Protein AF-A0A1W9M480-F1 (afdb_monomer_lite)

Radius of gyration: 13.61 Å; chains: 1; bounding box: 30×38×36 Å

Secondary structure (DSSP, 8-state):
----EEEEEEEE-HHHHHHHHHHTSPPPPTT-TTSPEEEEETTS--GGGSS-GGGS-EEEEEEEETTHHHHHGGGB--TTTSTTEEEE-TTTHHHIIIIIEEEEEEPP-----

Structure (mmCIF, N/CA/C/O backbone):
data_AF-A0A1W9M480-F1
#
_entry.id   AF-A0A1W9M480-F1
#
loop_
_atom_site.group_PDB
_atom_site.id
_atom_site.type_symbol
_atom_site.label_atom_id
_atom_site.label_alt_id
_atom_site.label_comp_id
_atom_site.label_asym_id
_atom_site.label_entity_id
_atom_site.label_seq_id
_atom_site.pdbx_PDB_ins_code
_atom_site.Cartn_x
_atom_site.Cartn_y
_atom_site.Cartn_z
_atom_site.occupancy
_atom_site.B_iso_or_equiv
_atom_site.auth_seq_id
_atom_site.auth_comp_id
_atom_site.auth_asym_id
_atom_site.auth_atom_id
_atom_site.pdbx_PDB_model_num
ATOM 1 N N . MET A 1 1 ? -11.040 -10.595 21.553 1.00 41.75 1 MET A N 1
ATOM 2 C CA . MET A 1 1 ? -11.676 -10.150 20.296 1.00 41.75 1 MET A CA 1
ATOM 3 C C . MET A 1 1 ? -10.602 -10.145 19.227 1.00 41.75 1 MET A C 1
ATOM 5 O O . MET A 1 1 ? -9.625 -9.428 19.394 1.00 41.75 1 MET A O 1
ATOM 9 N N . SER A 1 2 ? -10.707 -10.985 18.200 1.00 48.97 2 SER A N 1
ATOM 10 C CA . SER A 1 2 ? -9.747 -10.964 17.093 1.00 48.97 2 SER A CA 1
ATOM 11 C C . SER A 1 2 ? -9.913 -9.640 16.356 1.00 48.97 2 SER A C 1
ATOM 13 O O . SER A 1 2 ? -10.968 -9.402 15.768 1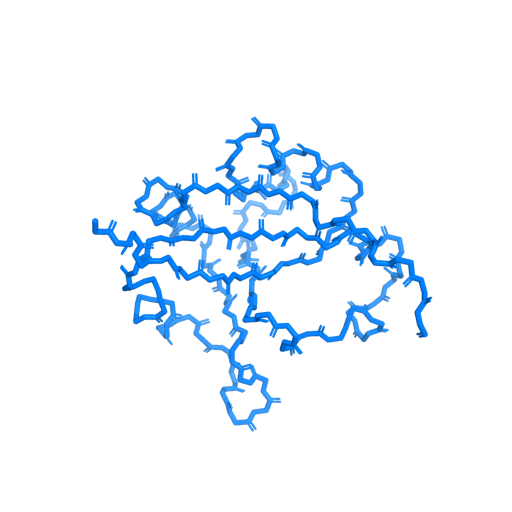.00 48.97 2 SER A O 1
ATOM 15 N N . ALA A 1 3 ? -8.918 -8.754 16.430 1.00 56.94 3 ALA A N 1
ATOM 16 C CA . ALA A 1 3 ? -8.899 -7.559 15.599 1.00 56.94 3 ALA A CA 1
ATOM 17 C C . ALA A 1 3 ? -8.989 -8.016 14.136 1.00 56.94 3 ALA A C 1
ATOM 19 O O . ALA A 1 3 ? -8.096 -8.701 13.642 1.00 56.94 3 ALA A O 1
ATOM 20 N N . SER A 1 4 ? -10.112 -7.728 13.477 1.00 84.50 4 SER A N 1
ATOM 21 C CA . SER A 1 4 ? -10.267 -8.004 12.051 1.00 84.50 4 SER A CA 1
ATOM 22 C C . SER A 1 4 ? -9.446 -6.959 11.305 1.00 84.50 4 SER A C 1
ATOM 24 O O . SER A 1 4 ? -9.731 -5.768 11.412 1.00 84.50 4 SER A O 1
ATOM 26 N N . TYR A 1 5 ? -8.407 -7.403 10.612 1.00 93.81 5 TYR A N 1
ATOM 27 C CA . TYR A 1 5 ? -7.564 -6.570 9.764 1.00 93.81 5 TYR A CA 1
ATOM 28 C C . TYR A 1 5 ? -7.689 -7.028 8.313 1.00 93.81 5 TYR A C 1
ATOM 30 O O . TYR A 1 5 ? -8.052 -8.174 8.036 1.00 93.81 5 TYR A O 1
ATOM 38 N N . GLU A 1 6 ? -7.359 -6.134 7.396 1.00 95.88 6 GLU A N 1
ATOM 39 C CA . GLU A 1 6 ? -7.279 -6.416 5.967 1.00 95.88 6 GLU A CA 1
ATOM 40 C C . GLU A 1 6 ? -5.816 -6.397 5.525 1.00 95.88 6 GLU A C 1
ATOM 42 O O . GLU A 1 6 ? -4.961 -5.786 6.173 1.00 95.88 6 GLU A O 1
ATOM 47 N N . LYS A 1 7 ? -5.511 -7.130 4.451 1.00 95.69 7 LYS A N 1
ATOM 48 C CA . LYS A 1 7 ? -4.148 -7.301 3.950 1.00 95.69 7 LYS A CA 1
ATOM 49 C C . LYS A 1 7 ? -4.057 -6.895 2.494 1.00 95.69 7 LYS A C 1
ATOM 51 O O . LYS A 1 7 ? -4.815 -7.389 1.661 1.00 95.69 7 LYS A O 1
ATOM 56 N N . TYR A 1 8 ? -3.055 -6.082 2.207 1.00 96.44 8 TYR A N 1
ATOM 57 C CA . TYR A 1 8 ? -2.725 -5.622 0.870 1.00 96.44 8 TYR A CA 1
ATOM 58 C C . TYR A 1 8 ? -1.240 -5.817 0.597 1.00 96.44 8 TYR A C 1
ATOM 60 O O . TYR A 1 8 ? -0.423 -5.969 1.508 1.00 96.44 8 TYR A O 1
ATOM 68 N N . GLU A 1 9 ? -0.882 -5.791 -0.675 1.00 94.88 9 GLU A N 1
ATOM 69 C CA . GLU A 1 9 ? 0.489 -5.817 -1.142 1.00 94.88 9 GLU A CA 1
ATOM 70 C C . GLU A 1 9 ? 0.789 -4.672 -2.097 1.00 94.88 9 GLU A C 1
ATOM 72 O O . GLU A 1 9 ? -0.064 -4.159 -2.821 1.00 94.88 9 GLU A O 1
ATOM 77 N N . ARG A 1 10 ? 2.061 -4.302 -2.135 1.00 93.56 10 ARG A N 1
ATOM 78 C CA . ARG A 1 10 ? 2.655 -3.564 -3.245 1.00 93.56 10 ARG A CA 1
ATOM 79 C C . ARG A 1 10 ? 4.050 -4.106 -3.502 1.00 93.56 10 ARG A C 1
ATOM 81 O O . ARG A 1 10 ? 4.673 -4.694 -2.618 1.00 93.56 10 ARG A O 1
ATOM 88 N N . TYR A 1 11 ? 4.560 -3.858 -4.697 1.00 91.31 11 TYR A N 1
ATOM 89 C CA . TYR A 1 11 ? 5.929 -4.204 -5.047 1.00 91.31 11 TYR A CA 1
ATOM 90 C C . TYR A 1 11 ? 6.757 -2.944 -5.246 1.00 91.31 11 TYR A C 1
ATOM 92 O O . TYR A 1 11 ? 6.318 -2.007 -5.914 1.00 91.31 11 TYR A O 1
ATOM 100 N N . GLY A 1 12 ? 7.956 -2.941 -4.670 1.00 90.00 12 GLY A N 1
ATOM 101 C CA . GLY A 1 12 ? 8.890 -1.825 -4.738 1.00 90.00 12 GLY A CA 1
ATOM 102 C C . GLY A 1 12 ? 10.342 -2.278 -4.870 1.00 90.00 12 GLY A C 1
ATOM 103 O O . GLY A 1 12 ? 10.665 -3.474 -4.868 1.00 90.00 12 GLY A O 1
ATOM 104 N N . ASN A 1 13 ? 11.233 -1.297 -4.999 1.00 90.50 13 ASN A N 1
ATOM 105 C CA . ASN A 1 13 ? 12.672 -1.506 -4.870 1.00 90.50 13 ASN A CA 1
ATOM 106 C C . ASN A 1 13 ? 13.076 -1.519 -3.384 1.00 90.50 13 ASN A C 1
ATOM 108 O O . ASN A 1 13 ? 12.259 -1.235 -2.512 1.00 90.50 13 ASN A O 1
ATOM 112 N N . ASP A 1 14 ? 14.338 -1.854 -3.112 1.00 89.75 14 ASP A N 1
ATOM 113 C CA . ASP A 1 14 ? 14.873 -1.966 -1.747 1.00 89.75 14 ASP A CA 1
ATOM 114 C C . ASP A 1 14 ? 14.677 -0.674 -0.934 1.00 89.75 14 ASP A C 1
ATOM 116 O O . ASP A 1 14 ? 14.114 -0.692 0.154 1.00 89.75 14 ASP A O 1
ATOM 120 N N . GLU A 1 15 ? 15.055 0.466 -1.515 1.00 89.94 15 GLU A N 1
ATOM 121 C CA . GLU A 1 15 ? 14.925 1.787 -0.893 1.00 89.94 15 GLU A CA 1
ATOM 122 C C . GLU A 1 15 ? 13.470 2.130 -0.534 1.00 89.94 15 GLU A C 1
ATOM 124 O O . GLU A 1 15 ? 13.185 2.572 0.579 1.00 89.94 15 GLU A O 1
ATOM 129 N N . GLU A 1 16 ? 12.530 1.908 -1.457 1.00 88.94 16 GLU A N 1
ATOM 130 C CA . GLU A 1 16 ? 11.110 2.169 -1.221 1.00 88.94 16 GLU A CA 1
ATOM 131 C C . GLU A 1 16 ? 10.536 1.230 -0.162 1.00 88.94 16 GLU A C 1
ATOM 133 O O . GLU A 1 16 ? 9.780 1.674 0.699 1.00 88.94 16 GLU A O 1
ATOM 138 N N . ALA A 1 17 ? 10.915 -0.045 -0.202 1.00 91.38 17 ALA A N 1
ATOM 139 C CA . ALA A 1 17 ? 10.479 -1.029 0.772 1.00 91.38 17 ALA A CA 1
ATOM 140 C C . ALA A 1 17 ? 10.955 -0.662 2.183 1.00 91.38 17 ALA A C 1
ATOM 142 O O . ALA A 1 17 ? 10.138 -0.577 3.100 1.00 91.38 17 ALA A O 1
ATOM 143 N N . ASN A 1 18 ? 12.241 -0.344 2.338 1.00 91.38 18 ASN A N 1
ATOM 144 C CA . ASN A 1 18 ? 12.807 0.095 3.613 1.00 91.38 18 ASN A CA 1
ATOM 145 C C . ASN A 1 18 ? 12.192 1.416 4.096 1.00 91.38 18 ASN A C 1
ATOM 147 O O . ASN A 1 18 ? 11.878 1.545 5.276 1.00 91.38 18 ASN A O 1
ATOM 151 N N . SER A 1 19 ? 11.944 2.370 3.195 1.00 92.06 19 SER A N 1
ATOM 152 C CA . SER A 1 19 ? 11.279 3.633 3.546 1.00 92.06 19 SER A CA 1
ATOM 153 C C . SER A 1 19 ? 9.862 3.400 4.071 1.00 92.06 19 SER A C 1
ATOM 155 O O . SER A 1 19 ? 9.485 3.980 5.088 1.00 92.06 19 SER A O 1
ATOM 157 N N . CYS A 1 20 ? 9.093 2.515 3.424 1.00 92.62 20 CYS A N 1
ATOM 158 C CA . CYS A 1 20 ? 7.726 2.224 3.852 1.00 92.62 20 CYS A CA 1
ATOM 159 C C . CYS A 1 20 ? 7.686 1.527 5.216 1.00 92.62 20 CYS A C 1
ATOM 161 O O . CYS A 1 20 ? 6.836 1.848 6.044 1.00 92.62 20 CYS A O 1
ATOM 163 N N . VAL A 1 21 ? 8.617 0.602 5.469 1.00 93.44 21 VAL A N 1
ATOM 164 C CA . VAL A 1 21 ? 8.729 -0.078 6.767 1.00 93.44 21 VAL A CA 1
ATOM 165 C C . VAL A 1 21 ? 9.173 0.892 7.856 1.00 93.44 21 VAL A C 1
ATOM 167 O O . VAL A 1 21 ? 8.536 0.956 8.902 1.00 93.44 21 VAL A O 1
ATOM 170 N N . ASN A 1 22 ? 10.212 1.692 7.622 1.00 92.62 22 ASN A N 1
ATOM 171 C CA . ASN A 1 22 ? 10.714 2.626 8.633 1.00 92.62 2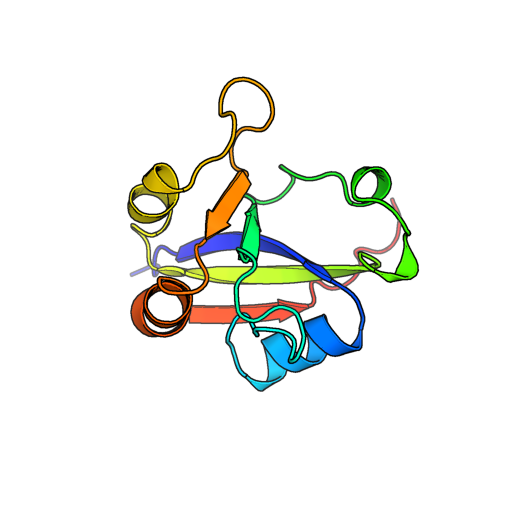2 ASN A CA 1
ATOM 172 C C . ASN A 1 22 ? 9.694 3.722 8.961 1.00 92.62 22 ASN A C 1
ATOM 174 O O . ASN A 1 22 ? 9.560 4.115 10.116 1.00 92.62 22 ASN A O 1
ATOM 178 N N . GLY A 1 23 ? 8.966 4.202 7.952 1.00 92.25 23 GLY A N 1
ATOM 179 C CA . GLY A 1 23 ? 7.932 5.214 8.132 1.00 92.25 23 GLY A CA 1
ATOM 180 C C . GLY A 1 23 ? 6.584 4.666 8.595 1.00 92.25 23 GLY A C 1
ATOM 181 O O . GLY A 1 23 ? 5.740 5.468 8.977 1.00 92.25 23 GLY A O 1
ATOM 182 N N . GLN A 1 24 ? 6.357 3.346 8.520 1.00 95.69 24 GLN A N 1
ATOM 183 C CA . GLN A 1 24 ? 5.032 2.711 8.639 1.00 95.69 24 GLN A CA 1
ATOM 184 C C . GLN A 1 24 ? 3.966 3.391 7.758 1.00 95.69 24 GLN A C 1
ATOM 186 O O . GLN A 1 24 ? 2.793 3.473 8.110 1.00 95.69 24 GLN A O 1
ATOM 191 N N . LYS A 1 25 ? 4.388 3.904 6.599 1.00 94.38 25 LYS A N 1
ATOM 192 C CA . LYS A 1 25 ? 3.564 4.678 5.666 1.00 94.38 25 LYS A CA 1
ATOM 193 C C . LYS A 1 25 ? 3.979 4.380 4.238 1.00 94.38 25 LYS A C 1
ATOM 195 O O . LYS A 1 25 ? 5.157 4.180 3.956 1.00 94.38 25 LYS A O 1
ATOM 200 N N . ILE A 1 26 ? 3.040 4.417 3.306 1.00 91.50 26 ILE A N 1
ATOM 201 C CA . ILE A 1 26 ? 3.373 4.416 1.886 1.00 91.50 26 ILE A CA 1
ATOM 202 C C . ILE A 1 26 ? 3.983 5.772 1.525 1.00 91.50 26 ILE A C 1
ATOM 204 O O . ILE A 1 26 ? 3.330 6.809 1.636 1.00 91.50 26 ILE A O 1
ATOM 208 N N . CYS A 1 27 ? 5.232 5.764 1.057 1.00 81.38 27 CYS A N 1
ATOM 209 C CA . CYS A 1 27 ? 5.969 6.990 0.764 1.00 81.38 27 CYS A CA 1
ATOM 210 C C . CYS A 1 27 ? 5.735 7.516 -0.666 1.00 81.38 27 CYS A C 1
ATOM 212 O O . CYS A 1 27 ? 5.773 6.779 -1.665 1.00 81.38 27 CYS A O 1
ATOM 214 N N . LEU A 1 28 ? 5.599 8.839 -0.787 1.00 73.19 28 LEU A N 1
ATOM 215 C CA . LEU A 1 28 ? 5.830 9.548 -2.046 1.00 73.19 28 LEU A CA 1
ATOM 216 C C . LEU A 1 28 ? 7.336 9.561 -2.331 1.00 73.19 28 LEU A C 1
ATOM 218 O O . LEU A 1 28 ? 8.137 9.866 -1.453 1.00 73.19 28 LEU A O 1
ATOM 222 N N . LYS A 1 29 ? 7.732 9.245 -3.569 1.00 67.69 29 LYS A N 1
ATOM 223 C CA . LYS A 1 29 ? 9.123 9.466 -3.986 1.00 67.69 29 LYS A CA 1
ATOM 224 C C . LYS A 1 29 ? 9.283 10.960 -4.290 1.00 67.69 29 LYS A C 1
ATOM 226 O O . LYS A 1 29 ? 8.331 11.534 -4.824 1.00 67.69 29 LYS A O 1
ATOM 231 N N . PRO A 1 30 ? 10.447 11.582 -4.025 1.00 62.16 30 PRO A N 1
ATOM 232 C CA . PRO A 1 30 ? 10.650 13.023 -4.215 1.00 62.16 30 PRO A CA 1
ATOM 233 C C . PRO A 1 30 ? 10.224 13.542 -5.597 1.00 62.16 30 PRO A C 1
ATOM 235 O O . PRO A 1 30 ? 9.648 14.622 -5.687 1.00 62.16 30 PRO A O 1
ATOM 238 N N . ASN A 1 31 ? 10.411 12.731 -6.645 1.00 67.19 31 ASN A N 1
ATOM 239 C CA . ASN A 1 31 ? 10.082 13.073 -8.034 1.00 67.19 31 ASN A CA 1
ATOM 240 C C . ASN A 1 31 ? 8.709 12.547 -8.509 1.00 67.19 31 ASN A C 1
ATOM 242 O O . ASN A 1 31 ? 8.389 12.641 -9.687 1.00 67.19 31 ASN A O 1
ATOM 246 N N . HIS A 1 32 ? 7.913 11.934 -7.627 1.00 69.88 32 HIS A N 1
ATOM 247 C CA . HIS A 1 32 ? 6.636 11.282 -7.957 1.00 69.88 32 HIS A CA 1
ATOM 248 C C . HIS A 1 32 ? 5.526 11.745 -7.000 1.00 69.88 32 HIS A C 1
ATOM 250 O O . HIS A 1 32 ? 4.709 10.940 -6.552 1.00 69.88 32 HIS A O 1
ATOM 256 N N . LYS A 1 33 ? 5.532 13.031 -6.629 1.00 70.88 33 LYS A N 1
ATOM 257 C CA . LYS A 1 33 ? 4.598 13.583 -5.635 1.00 70.88 33 LYS A CA 1
ATOM 258 C C . LYS A 1 33 ? 3.144 13.596 -6.104 1.00 70.88 33 LYS A C 1
ATOM 260 O O . LYS A 1 33 ? 2.265 13.544 -5.264 1.00 70.88 33 LYS A O 1
ATOM 265 N N . THR A 1 34 ? 2.911 13.638 -7.413 1.00 78.88 34 THR A N 1
ATOM 266 C CA . THR A 1 34 ? 1.573 13.703 -8.025 1.00 78.88 34 THR A CA 1
ATOM 267 C C . THR A 1 34 ? 1.088 12.359 -8.564 1.00 78.88 34 THR A C 1
ATOM 269 O O . THR A 1 34 ? -0.019 12.265 -9.084 1.00 78.88 34 THR A O 1
ATOM 272 N N . GLN A 1 35 ? 1.921 11.314 -8.503 1.00 84.94 35 GLN A N 1
ATOM 273 C CA . GLN A 1 35 ? 1.541 10.009 -9.034 1.00 84.94 35 GLN A CA 1
ATOM 274 C C . GLN A 1 35 ? 0.770 9.209 -7.985 1.00 84.94 35 GLN A C 1
ATOM 276 O O . GLN A 1 35 ? 1.220 9.146 -6.833 1.00 84.94 35 GLN A O 1
ATOM 281 N N . PRO A 1 36 ? -0.324 8.534 -8.384 1.00 88.75 36 PRO A N 1
ATOM 282 C CA . PRO A 1 36 ? -1.054 7.673 -7.476 1.00 88.75 36 PRO A CA 1
ATOM 283 C C . PRO A 1 36 ? -0.165 6.534 -6.980 1.00 88.75 36 PRO A C 1
ATOM 285 O O . PRO A 1 36 ? 0.753 6.057 -7.665 1.00 88.75 36 PRO A O 1
ATOM 288 N N . LYS A 1 37 ? -0.446 6.083 -5.762 1.00 90.81 37 LYS A N 1
ATOM 289 C CA . LYS A 1 37 ? 0.230 4.953 -5.145 1.00 90.81 37 LYS A CA 1
ATOM 290 C C . LYS A 1 37 ? -0.619 3.709 -5.279 1.00 90.81 37 LYS A C 1
ATOM 292 O O . LYS A 1 37 ? -1.716 3.606 -4.751 1.00 90.81 37 LYS A O 1
ATOM 297 N N . TRP A 1 38 ? -0.036 2.750 -5.981 1.00 92.12 38 TRP A N 1
ATOM 298 C CA . TRP A 1 38 ? -0.660 1.476 -6.263 1.00 92.12 38 TRP A CA 1
ATOM 299 C C . TRP A 1 38 ? -0.477 0.512 -5.098 1.00 92.12 38 TRP A C 1
ATOM 301 O O . TRP A 1 38 ? 0.649 0.311 -4.627 1.00 92.12 38 TRP A O 1
ATOM 311 N N . ILE A 1 39 ? -1.583 -0.094 -4.684 1.00 94.62 39 ILE A N 1
ATOM 312 C CA . ILE A 1 39 ? -1.635 -1.273 -3.820 1.00 94.62 39 ILE A CA 1
ATOM 313 C C . ILE A 1 39 ? -2.602 -2.283 -4.433 1.00 94.62 39 ILE A C 1
ATOM 315 O O . ILE A 1 39 ? -3.406 -1.938 -5.302 1.00 94.62 39 ILE A O 1
ATOM 319 N N . ALA A 1 40 ? -2.519 -3.530 -4.003 1.00 94.69 40 ALA A N 1
ATOM 320 C CA . ALA A 1 40 ? -3.394 -4.584 -4.473 1.00 94.69 40 ALA A CA 1
ATOM 321 C C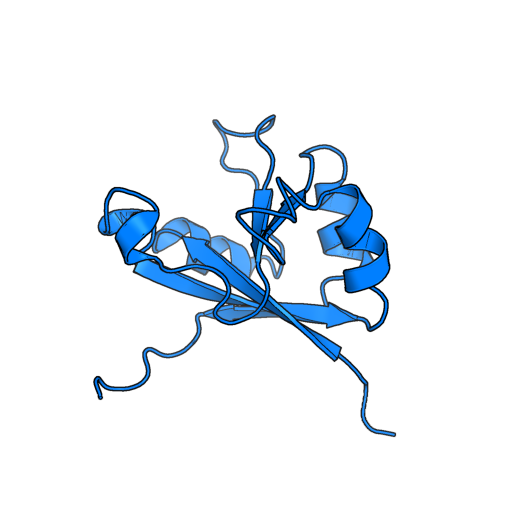 . ALA A 1 40 ? -3.768 -5.546 -3.351 1.00 94.69 40 ALA A C 1
ATOM 323 O O . ALA A 1 40 ? -3.091 -5.612 -2.326 1.00 94.69 40 ALA A O 1
ATOM 324 N N . GLU A 1 41 ? -4.837 -6.305 -3.540 1.00 94.75 41 GLU A N 1
ATOM 325 C CA . GLU A 1 41 ? -5.114 -7.468 -2.703 1.00 94.75 41 GLU A CA 1
ATOM 326 C C . GLU A 1 41 ? -3.996 -8.505 -2.848 1.00 94.75 41 GLU A C 1
ATOM 328 O O . GLU A 1 41 ? -3.313 -8.588 -3.871 1.00 94.75 41 GLU A O 1
ATOM 333 N N . ILE A 1 42 ? -3.797 -9.303 -1.802 1.00 92.62 42 ILE A N 1
ATOM 334 C CA . ILE A 1 42 ? -2.762 -10.336 -1.773 1.00 92.62 42 ILE A CA 1
ATOM 335 C C . ILE A 1 42 ? -2.915 -11.291 -2.968 1.00 92.62 42 ILE A C 1
ATOM 337 O O . ILE A 1 42 ? -3.921 -11.986 -3.083 1.00 92.62 42 ILE A O 1
ATOM 341 N N . GLY A 1 43 ? -1.890 -11.362 -3.823 1.00 89.31 43 GLY A N 1
ATOM 342 C CA . GLY A 1 43 ? -1.856 -12.244 -4.991 1.00 89.31 43 GLY A CA 1
ATOM 343 C C . GLY A 1 43 ? -2.572 -11.704 -6.232 1.00 89.31 43 GLY A C 1
ATOM 344 O O . GLY A 1 43 ? -2.543 -12.369 -7.266 1.00 89.31 43 GLY A O 1
ATOM 345 N N . ALA A 1 44 ? -3.174 -10.512 -6.174 1.00 89.19 44 ALA A N 1
ATOM 346 C CA . ALA A 1 44 ? -3.827 -9.897 -7.333 1.00 89.19 44 ALA A CA 1
ATOM 347 C C . ALA A 1 44 ? -2.820 -9.377 -8.376 1.00 89.19 44 ALA A C 1
ATOM 349 O O . ALA A 1 44 ? -3.187 -9.098 -9.518 1.00 89.19 44 ALA A O 1
ATOM 350 N N . VAL A 1 45 ? -1.541 -9.244 -8.009 1.00 87.06 45 VAL A N 1
ATOM 351 C CA . VAL A 1 45 ? -0.495 -8.718 -8.888 1.00 87.06 45 VAL A CA 1
ATOM 352 C C . VAL A 1 45 ? 0.627 -9.731 -9.075 1.00 87.06 45 VAL A C 1
ATOM 354 O O . VAL A 1 45 ? 1.274 -10.152 -8.121 1.00 87.06 45 VAL A O 1
ATOM 357 N N . ASP A 1 46 ? 0.936 -10.047 -10.335 1.00 86.25 46 ASP A N 1
ATOM 358 C CA . ASP A 1 46 ? 2.172 -10.748 -10.684 1.00 86.25 46 ASP A CA 1
ATOM 359 C C . ASP A 1 46 ? 3.321 -9.732 -10.860 1.00 86.25 46 ASP A C 1
ATOM 361 O O . ASP A 1 46 ? 3.337 -8.983 -11.848 1.00 86.25 46 ASP A O 1
ATOM 365 N N . PRO A 1 47 ? 4.326 -9.701 -9.961 1.00 83.50 47 PRO A N 1
ATOM 366 C CA . PRO A 1 47 ? 5.435 -8.755 -10.053 1.00 83.50 47 PRO A CA 1
ATOM 367 C C . PRO A 1 47 ? 6.285 -8.929 -11.314 1.00 83.50 47 PRO A C 1
ATOM 369 O O . PRO A 1 47 ? 6.943 -7.977 -11.742 1.00 83.50 47 PRO A O 1
ATOM 372 N N . ARG A 1 48 ? 6.258 -10.107 -11.953 1.00 84.25 48 ARG A N 1
ATOM 373 C CA . ARG A 1 48 ? 6.985 -10.376 -13.207 1.00 84.25 48 ARG A CA 1
ATOM 374 C C . ARG A 1 48 ? 6.409 -9.586 -14.384 1.00 84.25 48 ARG A C 1
ATOM 376 O O . ARG A 1 48 ? 7.095 -9.408 -15.387 1.00 84.25 48 ARG A O 1
ATOM 383 N N . ARG A 1 49 ? 5.176 -9.084 -14.252 1.00 85.62 49 ARG A N 1
ATOM 384 C CA . ARG A 1 49 ? 4.454 -8.314 -15.277 1.00 85.62 49 ARG A CA 1
ATOM 385 C C . ARG A 1 49 ? 4.477 -6.800 -15.041 1.00 85.62 49 ARG A C 1
ATOM 387 O O . ARG A 1 49 ? 4.039 -6.054 -15.909 1.00 85.62 49 ARG A O 1
ATOM 394 N N . LEU A 1 50 ? 5.010 -6.331 -13.908 1.00 80.75 50 LEU A N 1
ATOM 395 C CA . LEU A 1 50 ? 5.036 -4.905 -13.541 1.00 80.75 50 LEU A CA 1
ATOM 396 C C . LEU A 1 50 ? 6.127 -4.089 -14.258 1.00 80.75 50 LEU A C 1
ATOM 398 O O . LEU A 1 50 ? 6.120 -2.861 -14.200 1.00 80.75 50 LEU A O 1
ATOM 402 N N . GLY A 1 51 ? 7.073 -4.752 -14.930 1.00 85.00 51 GLY A N 1
ATOM 403 C CA . GLY A 1 51 ? 8.164 -4.115 -15.666 1.00 85.00 51 GLY A CA 1
ATOM 404 C C . GLY A 1 51 ? 9.535 -4.604 -15.205 1.00 85.00 51 GLY A C 1
ATOM 405 O O . GLY A 1 51 ? 9.754 -5.797 -15.017 1.00 85.00 51 GLY A O 1
ATOM 406 N N . LYS A 1 52 ? 10.500 -3.686 -15.049 1.00 86.00 52 LYS A N 1
ATOM 407 C CA . LYS A 1 52 ? 11.891 -4.050 -14.722 1.00 86.00 52 LYS A CA 1
ATOM 408 C C . LYS A 1 52 ? 11.970 -4.715 -13.335 1.00 86.00 52 LYS A C 1
ATOM 410 O O . LYS A 1 52 ? 11.678 -4.032 -12.352 1.00 86.00 52 LYS A O 1
ATOM 415 N N . PRO A 1 53 ? 12.478 -5.959 -13.209 1.00 83.75 53 PRO A N 1
ATOM 416 C CA . PRO A 1 53 ? 12.489 -6.694 -11.938 1.00 83.75 53 PRO A CA 1
ATOM 417 C C . PRO A 1 53 ? 13.145 -5.947 -10.770 1.00 83.75 53 PRO A C 1
ATOM 419 O O . PRO A 1 53 ? 12.676 -6.025 -9.640 1.00 83.75 53 PRO A O 1
ATOM 422 N N . LYS A 1 54 ? 14.194 -5.153 -11.036 1.00 84.44 54 LYS A N 1
ATOM 423 C CA . LYS A 1 54 ? 14.881 -4.349 -10.008 1.00 84.44 54 LYS A CA 1
ATOM 424 C C . LYS A 1 54 ? 13.973 -3.338 -9.289 1.00 84.44 54 LYS A C 1
ATOM 426 O O . LYS A 1 54 ? 14.271 -2.961 -8.161 1.00 84.44 54 LYS A O 1
ATOM 431 N N . ASN A 1 55 ? 12.885 -2.906 -9.931 1.00 85.88 55 ASN A N 1
ATOM 432 C CA . ASN A 1 55 ? 11.947 -1.926 -9.382 1.00 85.88 55 ASN A CA 1
ATOM 433 C C . ASN A 1 55 ? 10.823 -2.567 -8.553 1.00 85.88 55 ASN A C 1
ATOM 435 O O . ASN A 1 55 ? 10.143 -1.850 -7.832 1.00 85.88 55 ASN A O 1
ATOM 439 N N . TYR A 1 56 ? 10.636 -3.886 -8.659 1.00 86.88 56 TYR A N 1
ATOM 440 C CA . TYR A 1 56 ? 9.500 -4.623 -8.088 1.00 86.88 56 TYR A CA 1
ATOM 441 C C . TYR A 1 56 ? 9.957 -5.892 -7.352 1.00 86.88 56 TYR A C 1
ATOM 443 O O . TYR A 1 56 ? 9.229 -6.876 -7.252 1.00 86.88 56 TYR A O 1
ATOM 451 N N . ARG A 1 57 ? 11.204 -5.893 -6.867 1.00 87.56 57 ARG A N 1
ATOM 452 C CA . ARG A 1 57 ? 11.849 -7.059 -6.250 1.00 87.56 57 ARG A CA 1
ATOM 453 C C . ARG A 1 57 ? 11.285 -7.385 -4.866 1.00 87.56 57 ARG A C 1
ATOM 455 O O . ARG A 1 57 ? 11.312 -8.551 -4.472 1.00 87.56 57 ARG A O 1
ATOM 462 N N . TYR A 1 58 ? 10.829 -6.376 -4.131 1.00 90.19 58 TYR A N 1
ATOM 463 C CA . TYR A 1 58 ? 10.414 -6.509 -2.739 1.00 90.19 58 TYR A CA 1
ATOM 464 C C . TYR A 1 58 ? 8.903 -6.416 -2.642 1.00 90.19 58 TYR A C 1
ATOM 466 O O . TYR A 1 58 ? 8.310 -5.428 -3.072 1.00 90.19 58 TYR A O 1
ATOM 474 N N . ARG A 1 59 ? 8.298 -7.451 -2.059 1.00 93.31 59 ARG A N 1
ATOM 475 C CA . ARG A 1 59 ? 6.882 -7.466 -1.713 1.00 93.31 59 ARG A CA 1
ATOM 476 C C . ARG A 1 59 ? 6.709 -6.801 -0.354 1.00 93.31 59 ARG A C 1
ATOM 478 O O . ARG A 1 59 ? 7.270 -7.259 0.639 1.00 93.31 59 ARG A O 1
ATOM 485 N N . ILE A 1 60 ? 5.942 -5.729 -0.334 1.00 94.75 60 ILE A N 1
ATOM 486 C CA . ILE A 1 60 ? 5.611 -4.953 0.854 1.00 94.75 60 ILE A CA 1
ATOM 487 C C . ILE A 1 60 ? 4.188 -5.355 1.238 1.00 94.75 60 ILE A C 1
ATOM 489 O O . ILE A 1 60 ? 3.268 -5.149 0.450 1.00 94.75 60 ILE A O 1
ATOM 493 N N . GLU A 1 61 ? 4.024 -5.960 2.410 1.00 96.00 61 GLU A N 1
ATOM 494 C CA . GLU A 1 61 ? 2.727 -6.307 2.991 1.00 96.00 61 GLU A CA 1
ATOM 495 C C . GLU A 1 61 ? 2.241 -5.144 3.858 1.00 96.00 61 GLU A C 1
ATOM 497 O O . GLU A 1 61 ? 2.982 -4.621 4.696 1.00 96.00 61 GLU A O 1
ATOM 502 N N . ILE A 1 62 ? 0.996 -4.738 3.634 1.00 96.69 62 ILE A N 1
ATOM 503 C CA . ILE A 1 62 ? 0.340 -3.620 4.302 1.00 96.69 62 ILE A CA 1
ATOM 504 C C . ILE A 1 62 ? -0.862 -4.191 5.046 1.00 96.69 62 ILE A C 1
ATOM 506 O O . ILE A 1 62 ? -1.770 -4.760 4.436 1.00 96.69 62 ILE A O 1
ATOM 510 N N . ILE A 1 63 ? -0.855 -4.046 6.365 1.00 96.81 63 ILE A N 1
ATOM 511 C CA . ILE A 1 63 ? -1.968 -4.402 7.236 1.00 96.81 63 ILE A CA 1
ATOM 512 C C . ILE A 1 63 ? -2.779 -3.141 7.489 1.00 96.81 63 ILE A C 1
ATOM 514 O O . ILE A 1 63 ? -2.223 -2.124 7.909 1.00 96.81 63 ILE A O 1
ATOM 518 N N . THR A 1 64 ? -4.087 -3.208 7.272 1.00 97.19 64 THR A N 1
ATOM 519 C CA . THR A 1 64 ? -4.990 -2.074 7.485 1.00 97.19 64 THR A CA 1
ATOM 520 C C . THR A 1 64 ? -6.180 -2.450 8.362 1.00 97.19 64 THR A C 1
ATOM 522 O O . THR A 1 64 ? -6.441 -3.625 8.645 1.00 97.19 64 THR A O 1
ATOM 525 N N . LYS A 1 65 ? -6.910 -1.434 8.826 1.00 95.81 65 LYS A N 1
ATOM 526 C CA . LYS A 1 65 ? -8.160 -1.605 9.573 1.00 95.81 65 LYS A CA 1
ATOM 527 C C . LYS A 1 65 ? -9.233 -2.267 8.702 1.00 95.81 65 LYS A C 1
ATOM 529 O O . LYS A 1 65 ? -9.247 -2.119 7.483 1.00 95.81 65 LYS A O 1
ATOM 534 N N . LYS A 1 66 ? -10.178 -2.965 9.330 1.00 94.44 66 LYS A N 1
ATOM 535 C CA . LYS A 1 66 ? -11.406 -3.398 8.650 1.00 94.44 66 LYS A CA 1
ATOM 536 C C . LYS A 1 66 ? -12.167 -2.183 8.104 1.00 94.44 66 LYS A C 1
ATOM 538 O O . LYS A 1 66 ? -12.236 -1.167 8.793 1.00 94.44 66 LYS A O 1
ATOM 543 N N . GLY A 1 67 ? -12.757 -2.303 6.918 1.00 94.06 67 GLY A N 1
ATOM 544 C CA . GLY A 1 67 ? -13.443 -1.197 6.242 1.00 94.06 67 GLY A CA 1
ATOM 545 C C . GLY A 1 67 ? -12.568 -0.483 5.208 1.00 94.06 67 GLY A C 1
ATOM 546 O O . GLY A 1 67 ? -13.046 0.400 4.496 1.00 94.06 67 GLY A O 1
ATOM 547 N N . THR A 1 68 ? -11.278 -0.838 5.124 1.00 95.88 68 THR A N 1
ATOM 548 C CA . THR A 1 68 ? -10.359 -0.203 4.171 1.00 95.88 68 THR A CA 1
ATOM 549 C C . THR A 1 68 ? -10.734 -0.580 2.744 1.00 95.88 68 THR A C 1
ATOM 551 O O . THR A 1 68 ? -10.668 0.268 1.862 1.00 95.88 68 THR A O 1
ATOM 554 N N . LYS A 1 69 ? -11.175 -1.819 2.503 1.00 94.75 69 LYS A N 1
ATOM 555 C CA . LYS A 1 69 ? -11.598 -2.288 1.180 1.00 94.75 69 LYS A CA 1
ATOM 556 C C . LYS A 1 69 ? -12.746 -1.451 0.638 1.00 94.75 69 LYS A C 1
ATOM 558 O O . LYS A 1 69 ? -12.717 -1.046 -0.520 1.00 94.75 69 LYS A O 1
ATOM 563 N N . GLU A 1 70 ? -13.750 -1.177 1.463 1.00 95.12 70 GLU A N 1
ATOM 564 C CA . GLU A 1 70 ? -14.890 -0.340 1.100 1.00 95.12 70 GLU A CA 1
ATOM 565 C C . GLU A 1 70 ? -14.447 1.073 0.721 1.00 95.12 70 GLU A C 1
ATOM 567 O O . GLU A 1 70 ? -14.905 1.590 -0.297 1.00 95.12 70 GLU A O 1
ATOM 572 N N . TRP A 1 71 ? -13.519 1.662 1.481 1.00 95.44 71 TRP A N 1
ATOM 573 C CA . TRP A 1 71 ? -12.931 2.957 1.138 1.00 95.44 71 TRP A CA 1
ATOM 574 C C . TRP A 1 71 ? -12.099 2.893 -0.151 1.00 95.44 71 TRP A C 1
ATOM 576 O O . TRP A 1 71 ? -12.201 3.785 -0.986 1.00 95.44 71 TRP A O 1
ATOM 586 N N . LEU A 1 72 ? -11.320 1.830 -0.365 1.00 95.62 72 LEU A N 1
ATOM 587 C CA . LEU A 1 72 ? -10.453 1.668 -1.537 1.00 95.62 72 LEU A CA 1
ATOM 588 C C . LEU A 1 72 ? -11.213 1.427 -2.843 1.00 95.62 7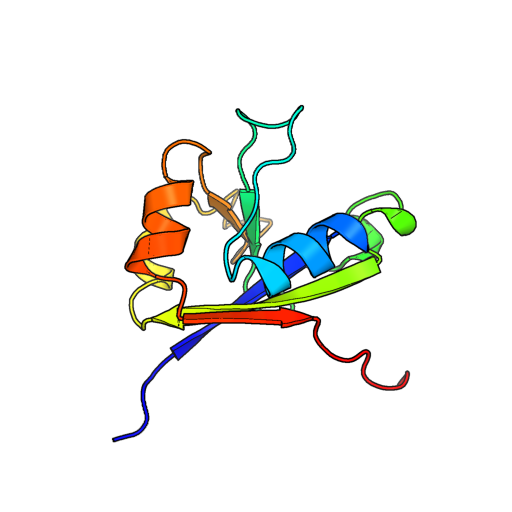2 LEU A C 1
ATOM 590 O O . LEU A 1 72 ? -10.686 1.767 -3.901 1.00 95.62 72 LEU A O 1
ATOM 594 N N . LYS A 1 73 ? -12.436 0.882 -2.801 1.00 93.62 73 LYS A N 1
ATOM 595 C CA . LYS A 1 73 ? -13.250 0.610 -4.003 1.00 93.62 73 LYS A CA 1
ATOM 596 C C . LYS A 1 73 ? -13.436 1.829 -4.903 1.00 93.62 73 LYS A C 1
ATOM 598 O O . LYS A 1 73 ? -13.497 1.677 -6.117 1.00 93.62 73 LYS A O 1
ATOM 603 N N . GLN A 1 74 ? -13.482 3.033 -4.334 1.00 94.25 74 GLN A N 1
ATOM 604 C CA . GLN A 1 74 ? -13.592 4.269 -5.118 1.00 94.25 74 GLN A CA 1
ATOM 605 C C . GLN A 1 74 ? -12.341 4.557 -5.977 1.00 94.25 74 GLN A C 1
ATOM 607 O O . GLN A 1 74 ? -12.398 5.352 -6.910 1.00 94.25 74 GLN A O 1
ATOM 612 N N . PHE A 1 75 ? -11.222 3.894 -5.675 1.00 94.25 75 PHE A N 1
ATOM 613 C CA . PHE A 1 75 ? -9.941 4.003 -6.372 1.00 94.25 75 PHE A CA 1
ATOM 614 C C . PHE A 1 75 ? -9.573 2.721 -7.137 1.00 94.25 75 PHE A C 1
ATOM 616 O O . PHE A 1 75 ? -8.427 2.571 -7.573 1.00 94.25 75 PHE A O 1
ATOM 623 N N . GLU A 1 76 ? -10.502 1.769 -7.271 1.00 91.75 76 GLU A N 1
ATOM 624 C CA . GLU A 1 76 ? -10.268 0.520 -7.994 1.00 91.75 76 GLU A CA 1
ATOM 625 C C . GLU A 1 76 ? -10.133 0.775 -9.498 1.00 91.75 76 GLU A C 1
ATOM 627 O O . GLU A 1 76 ? -10.924 1.492 -10.116 1.00 91.75 76 GLU A O 1
ATOM 632 N N . THR A 1 77 ? -9.115 0.183 -10.116 1.00 83.44 77 THR A N 1
ATOM 633 C CA . THR A 1 77 ? -8.809 0.432 -11.526 1.00 83.44 77 THR A CA 1
ATOM 634 C C . THR A 1 77 ? -9.228 -0.729 -12.400 1.00 83.44 77 THR A C 1
ATOM 636 O O . THR A 1 77 ? -8.743 -1.838 -12.207 1.00 83.44 77 THR A O 1
ATOM 639 N N . LYS A 1 78 ? -10.050 -0.451 -13.422 1.00 76.56 78 LYS A N 1
ATOM 640 C CA . LYS A 1 78 ? -10.497 -1.441 -14.418 1.00 76.56 78 LYS A CA 1
ATOM 641 C C . LYS A 1 78 ? -10.902 -2.767 -13.749 1.00 76.56 78 LYS A C 1
ATOM 643 O O . LYS A 1 78 ? -10.291 -3.790 -14.056 1.00 76.56 78 LYS A O 1
ATOM 648 N N . PRO A 1 79 ? -11.910 -2.768 -12.861 1.00 76.62 79 PRO A N 1
ATOM 649 C CA . PRO A 1 79 ? -12.288 -3.951 -12.080 1.00 76.62 79 PRO A CA 1
ATOM 650 C C . PRO A 1 79 ? -12.592 -5.185 -12.945 1.00 76.62 79 PRO A C 1
ATOM 652 O O . PRO A 1 79 ? -12.403 -6.312 -12.507 1.00 76.62 79 PRO A O 1
ATOM 655 N N . GLU A 1 80 ? -12.992 -4.989 -14.203 1.00 77.19 80 GLU A N 1
ATOM 656 C CA . GLU A 1 80 ? -13.228 -6.073 -15.166 1.00 77.19 80 GLU A CA 1
ATOM 657 C C . GLU A 1 80 ? -11.946 -6.761 -15.672 1.00 77.19 80 GLU A C 1
ATOM 659 O O . GLU A 1 80 ? -12.002 -7.893 -16.140 1.00 77.19 80 GLU A O 1
ATOM 664 N N . ASN A 1 81 ? -10.789 -6.095 -15.592 1.00 73.25 81 ASN A N 1
ATOM 665 C CA . ASN A 1 81 ? -9.517 -6.574 -16.148 1.00 73.25 81 ASN A CA 1
ATOM 666 C C . ASN A 1 81 ? -8.428 -6.769 -15.087 1.00 73.25 81 ASN A C 1
ATOM 668 O O . ASN A 1 81 ? -7.570 -7.637 -15.237 1.00 73.25 81 ASN A O 1
ATOM 672 N N . GLU A 1 82 ? -8.427 -5.944 -14.040 1.00 74.75 82 GLU A N 1
ATOM 673 C CA . GLU A 1 82 ? -7.409 -5.935 -12.989 1.00 74.75 82 GLU A CA 1
ATOM 674 C C . GLU A 1 82 ? -8.048 -5.767 -11.592 1.00 74.75 82 GLU A C 1
ATOM 676 O O . GLU A 1 82 ? -7.722 -4.815 -10.876 1.00 74.75 82 GLU A O 1
ATOM 681 N N . PRO A 1 83 ? -8.979 -6.665 -11.202 1.00 85.44 83 PRO A N 1
ATOM 682 C CA . PRO A 1 83 ? -9.708 -6.565 -9.940 1.00 85.44 83 PRO A CA 1
ATOM 683 C C . PRO A 1 83 ? -8.771 -6.580 -8.733 1.00 85.44 83 PRO A C 1
ATOM 685 O O . PRO A 1 83 ? -7.735 -7.253 -8.728 1.00 85.44 83 PRO A O 1
ATOM 688 N N . GLY A 1 84 ? -9.149 -5.847 -7.687 1.00 89.06 84 GLY A N 1
ATOM 689 C CA . GLY A 1 84 ? -8.377 -5.774 -6.451 1.00 89.06 84 GLY A CA 1
ATOM 690 C C . GLY A 1 84 ? -7.077 -4.980 -6.582 1.00 89.06 84 GLY A C 1
ATOM 691 O O . GLY A 1 84 ? -6.189 -5.151 -5.748 1.00 89.06 84 GLY A O 1
ATOM 692 N N . ARG A 1 85 ? -6.937 -4.125 -7.606 1.00 93.06 85 ARG A N 1
ATOM 693 C CA . ARG A 1 85 ? -5.863 -3.126 -7.718 1.00 93.06 85 ARG A CA 1
ATOM 694 C C . ARG A 1 85 ? -6.423 -1.727 -7.504 1.00 93.06 85 ARG A C 1
ATOM 696 O O . ARG A 1 85 ? -7.355 -1.309 -8.187 1.00 93.06 85 ARG A O 1
ATOM 703 N N . TYR A 1 86 ? -5.796 -0.987 -6.598 1.00 94.56 86 TYR A N 1
ATOM 704 C CA . TYR A 1 86 ? -6.257 0.326 -6.165 1.00 94.56 86 TYR A CA 1
ATOM 705 C C . TYR A 1 86 ? -5.175 1.377 -6.415 1.00 94.56 86 TYR A C 1
ATOM 707 O O . TYR A 1 86 ? -4.014 1.195 -6.029 1.00 94.56 86 TYR A O 1
ATOM 715 N N . ALA A 1 87 ? -5.551 2.477 -7.065 1.00 94.00 87 ALA A N 1
ATOM 716 C CA . ALA A 1 87 ? -4.672 3.599 -7.378 1.00 94.00 87 ALA A CA 1
ATOM 717 C C . ALA A 1 87 ? -4.970 4.773 -6.445 1.00 94.00 87 ALA A C 1
ATOM 719 O O . ALA A 1 87 ? -5.699 5.687 -6.816 1.00 94.00 87 ALA A O 1
ATOM 720 N N . ILE A 1 88 ? -4.402 4.753 -5.238 1.00 94.06 88 ILE A N 1
ATOM 721 C CA . ILE A 1 88 ? -4.658 5.783 -4.224 1.00 94.06 88 ILE A CA 1
ATOM 722 C C . ILE A 1 88 ? -4.087 7.121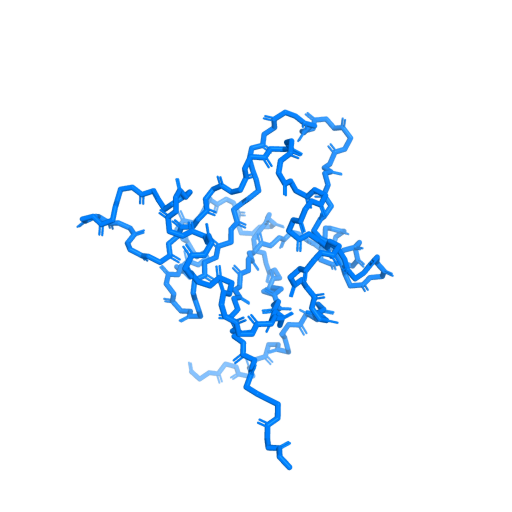 -4.718 1.00 94.06 88 ILE A C 1
ATOM 724 O O . ILE A 1 88 ? -2.871 7.201 -4.938 1.00 94.06 88 ILE A O 1
ATOM 728 N N . PRO A 1 89 ? -4.916 8.161 -4.902 1.00 93.19 89 PRO A N 1
ATOM 729 C CA . PRO A 1 89 ? -4.455 9.488 -5.293 1.00 93.19 89 PRO A CA 1
ATOM 730 C C . PRO A 1 89 ? -3.438 10.069 -4.298 1.00 93.19 89 PRO A C 1
ATOM 732 O O . PRO A 1 89 ? -3.424 9.719 -3.118 1.00 93.19 89 PRO A O 1
ATOM 735 N N . SER A 1 90 ? -2.534 10.934 -4.763 1.00 90.62 90 SER A N 1
ATOM 736 C CA . SER A 1 90 ? -1.468 11.488 -3.907 1.00 90.62 90 SER A CA 1
ATOM 737 C C . SER A 1 90 ? -1.994 12.349 -2.755 1.00 90.62 90 SER A C 1
ATOM 739 O O . SER A 1 90 ? -1.381 12.392 -1.692 1.00 90.62 90 SER A O 1
ATOM 741 N N . ASP A 1 91 ? -3.111 13.023 -2.990 1.00 91.25 91 ASP A N 1
ATOM 742 C CA . ASP A 1 91 ? -3.898 13.823 -2.052 1.00 91.25 91 ASP A CA 1
ATOM 743 C C . ASP A 1 91 ? -4.600 12.965 -0.989 1.00 91.25 91 ASP A C 1
ATOM 745 O O . ASP A 1 91 ? -4.638 13.356 0.173 1.00 91.25 91 ASP A O 1
ATOM 749 N N . GLU A 1 92 ? -5.024 11.749 -1.335 1.00 94.19 92 GLU A N 1
ATOM 750 C CA . GLU A 1 92 ? -5.661 10.802 -0.401 1.00 94.19 92 GLU A CA 1
ATOM 751 C C . GLU A 1 92 ? -4.660 9.915 0.355 1.00 94.19 92 GLU A C 1
ATOM 753 O O . GLU A 1 92 ? -5.015 9.136 1.244 1.00 94.19 92 GLU A O 1
ATOM 758 N N . LEU A 1 93 ? -3.373 10.013 0.019 1.00 92.56 93 LEU A N 1
ATOM 759 C CA . LEU A 1 93 ? -2.349 9.150 0.598 1.00 92.56 93 LEU A CA 1
ATOM 760 C C . LEU A 1 93 ? -2.114 9.424 2.088 1.00 92.56 93 LEU A C 1
ATOM 762 O O . LEU A 1 93 ? -1.774 8.494 2.822 1.00 92.56 93 LEU A O 1
ATOM 766 N N . SER A 1 94 ? -2.280 10.674 2.542 1.00 92.75 94 SER A N 1
ATOM 767 C CA . SER A 1 94 ? -2.207 10.986 3.978 1.00 92.75 94 SER A CA 1
ATOM 768 C C . SER A 1 94 ? -3.349 10.307 4.719 1.00 92.75 94 SER A C 1
ATOM 770 O O . SER A 1 94 ? -3.090 9.582 5.672 1.00 92.75 94 SER A O 1
ATOM 772 N N . THR A 1 95 ? -4.580 10.440 4.214 1.00 95.62 95 THR A N 1
ATOM 773 C CA . THR A 1 95 ? -5.772 9.777 4.755 1.00 95.62 95 THR A CA 1
ATOM 774 C C . THR A 1 95 ? -5.556 8.269 4.855 1.00 95.62 95 THR A C 1
ATOM 776 O O . THR A 1 95 ? -5.705 7.689 5.928 1.00 95.62 95 THR A O 1
ATOM 779 N N . PHE A 1 96 ? -5.102 7.627 3.772 1.00 96.50 96 PHE A N 1
ATOM 780 C CA . PHE A 1 96 ? -4.808 6.193 3.780 1.00 96.50 96 PHE A CA 1
ATOM 781 C C . PHE A 1 96 ? -3.797 5.808 4.872 1.00 96.50 96 PHE A C 1
ATOM 783 O O . PHE A 1 96 ? -4.031 4.890 5.661 1.00 96.50 96 PHE A O 1
ATOM 790 N N . ASN A 1 97 ? -2.672 6.520 4.922 1.00 95.88 97 ASN A N 1
ATOM 791 C CA . ASN A 1 97 ? -1.583 6.231 5.848 1.00 95.88 97 ASN A CA 1
ATOM 792 C C . ASN A 1 97 ? -1.956 6.479 7.314 1.00 95.88 97 ASN A C 1
ATOM 794 O O . ASN A 1 97 ? -1.533 5.715 8.175 1.00 95.88 97 ASN A O 1
ATOM 798 N N . ASP A 1 98 ? -2.699 7.543 7.602 1.00 95.56 98 ASP A N 1
ATOM 799 C CA . ASP A 1 98 ? -2.966 7.977 8.973 1.00 95.56 98 ASP A CA 1
ATOM 800 C C . ASP A 1 98 ? -4.220 7.299 9.550 1.00 95.56 98 ASP A C 1
ATOM 802 O O . ASP A 1 98 ? -4.264 6.965 10.737 1.00 95.56 98 ASP A O 1
ATOM 806 N N . GLU A 1 99 ? -5.232 7.042 8.717 1.00 95.88 99 GLU A N 1
ATOM 807 C CA . GLU A 1 99 ? -6.512 6.503 9.179 1.00 95.88 99 GLU A CA 1
ATOM 808 C C . GLU A 1 99 ? -6.630 4.988 9.022 1.00 95.88 99 GLU A C 1
ATOM 810 O O . GLU A 1 99 ? -7.272 4.355 9.866 1.00 95.88 99 GLU A O 1
ATOM 815 N N . TYR A 1 100 ? -6.012 4.384 8.002 1.00 96.44 100 TYR A N 1
ATOM 816 C CA . TYR A 1 100 ? -6.261 2.981 7.647 1.00 96.44 100 TYR A CA 1
ATOM 817 C C . TYR A 1 100 ? -5.080 2.054 7.923 1.00 96.44 100 TYR A C 1
ATOM 819 O O . TYR A 1 100 ? -5.305 0.922 8.364 1.00 96.44 100 TYR A O 1
ATOM 827 N N . VAL A 1 101 ? -3.841 2.493 7.688 1.00 96.75 101 VAL A N 1
ATOM 828 C CA . VAL A 1 101 ? -2.650 1.653 7.896 1.00 96.75 101 VAL A CA 1
ATOM 829 C C . VAL A 1 101 ? -2.462 1.337 9.383 1.00 96.75 101 VAL A C 1
ATOM 831 O O . VAL A 1 101 ? -2.470 2.213 10.242 1.00 96.75 101 VAL A O 1
ATOM 834 N N . ILE A 1 102 ? -2.290 0.049 9.685 1.00 96.50 102 ILE A N 1
ATOM 835 C CA . ILE A 1 102 ? -1.923 -0.460 11.013 1.00 96.50 102 ILE A CA 1
ATOM 836 C C . ILE A 1 102 ? -0.431 -0.767 11.046 1.00 96.50 102 ILE A C 1
ATOM 838 O O . ILE A 1 102 ? 0.256 -0.400 11.997 1.00 96.50 102 ILE A O 1
ATOM 842 N N . SER A 1 103 ? 0.067 -1.474 10.030 1.00 96.25 103 SER A N 1
ATOM 843 C CA . SER A 1 103 ? 1.488 -1.779 9.921 1.00 96.25 103 SER A CA 1
ATOM 844 C C . SER A 1 103 ? 1.922 -2.078 8.493 1.00 96.25 103 SER A C 1
ATOM 846 O O . SER A 1 103 ? 1.133 -2.506 7.649 1.00 96.25 103 SER A O 1
ATOM 848 N N . ILE A 1 104 ? 3.208 -1.863 8.227 1.00 96.75 104 ILE A N 1
ATOM 849 C CA . ILE A 1 104 ? 3.855 -2.197 6.960 1.00 96.75 104 ILE A CA 1
ATOM 850 C C .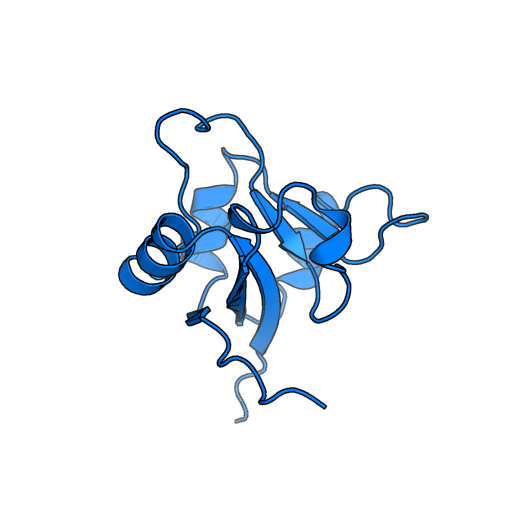 ILE A 1 104 ? 5.093 -3.047 7.231 1.00 96.75 104 ILE A C 1
ATOM 852 O O . ILE A 1 104 ? 5.907 -2.730 8.101 1.00 96.75 104 ILE A O 1
ATOM 856 N N . SER A 1 105 ? 5.255 -4.124 6.464 1.00 95.44 105 SER A N 1
ATOM 857 C CA . SER A 1 105 ? 6.407 -5.022 6.554 1.00 95.44 105 SER A CA 1
ATOM 858 C C . SER A 1 105 ? 6.864 -5.486 5.173 1.00 95.44 105 SER A C 1
ATOM 860 O O . SER A 1 105 ? 6.100 -5.489 4.211 1.00 95.44 105 SER A O 1
ATOM 862 N N . ILE A 1 106 ? 8.127 -5.892 5.055 1.00 93.56 106 ILE A N 1
ATOM 863 C CA . ILE A 1 106 ? 8.598 -6.608 3.866 1.00 93.56 106 ILE A CA 1
ATOM 864 C C . ILE A 1 106 ? 8.261 -8.080 4.070 1.00 93.56 106 ILE A C 1
ATOM 866 O O . ILE A 1 106 ? 8.730 -8.701 5.029 1.00 93.56 106 ILE A O 1
ATOM 870 N N . ALA A 1 107 ? 7.459 -8.646 3.169 1.00 87.19 107 ALA A N 1
ATOM 871 C CA . ALA A 1 107 ? 7.164 -10.066 3.207 1.00 87.19 107 ALA A CA 1
ATOM 872 C C . ALA A 1 107 ? 8.480 -10.835 3.045 1.00 87.19 107 ALA A C 1
ATOM 874 O O . ALA A 1 107 ? 9.232 -10.612 2.088 1.00 87.19 107 ALA A O 1
ATOM 875 N N . LYS A 1 108 ? 8.770 -11.752 3.976 1.00 70.38 108 LYS A N 1
ATOM 876 C CA . LYS A 1 108 ? 9.892 -12.680 3.807 1.00 70.38 108 LYS A CA 1
ATOM 877 C C . LYS A 1 108 ? 9.694 -13.380 2.467 1.00 70.38 108 LYS A C 1
ATOM 879 O O . LYS A 1 108 ? 8.598 -13.874 2.199 1.00 70.38 108 LYS A O 1
ATOM 884 N N . ARG A 1 109 ? 10.737 -13.427 1.629 1.00 55.06 109 ARG A N 1
ATOM 885 C CA . ARG A 1 109 ? 10.748 -14.364 0.503 1.00 55.06 109 ARG A CA 1
ATOM 886 C C . ARG A 1 109 ? 10.458 -15.733 1.107 1.00 55.06 109 ARG A C 1
ATOM 888 O O . ARG A 1 109 ? 11.276 -16.246 1.867 1.00 55.06 109 ARG A O 1
ATOM 895 N N . GLY A 1 110 ? 9.276 -16.278 0.825 1.00 44.59 110 GLY A N 1
ATOM 896 C CA . GLY A 1 110 ? 9.087 -17.710 0.951 1.00 44.59 110 GLY A CA 1
ATOM 897 C C . GLY A 1 110 ? 10.212 -18.333 0.142 1.00 44.59 110 GLY A C 1
ATOM 898 O O . GLY A 1 110 ? 10.448 -17.902 -0.988 1.00 44.59 110 GLY A O 1
ATOM 899 N N . ALA A 1 111 ? 10.966 -19.238 0.765 1.00 36.25 111 ALA A N 1
ATOM 900 C CA . ALA A 1 111 ? 11.867 -20.105 0.031 1.00 36.25 111 ALA A CA 1
ATOM 901 C C . ALA A 1 111 ? 11.108 -20.623 -1.195 1.00 36.25 111 ALA A C 1
ATOM 903 O O . ALA A 1 111 ? 9.944 -21.014 -1.058 1.00 36.25 111 ALA A O 1
ATOM 904 N N . ASP A 1 112 ? 11.746 -20.510 -2.359 1.00 39.88 112 ASP A N 1
ATOM 905 C CA . ASP A 1 112 ? 11.255 -21.034 -3.626 1.00 39.88 112 ASP A CA 1
ATOM 906 C C . ASP A 1 112 ? 10.510 -22.360 -3.405 1.00 39.88 112 ASP A C 1
ATOM 908 O O . ASP A 1 112 ? 11.025 -23.282 -2.765 1.00 39.88 112 ASP A O 1
ATOM 912 N N . ARG A 1 113 ? 9.276 -22.427 -3.899 1.00 33.94 113 ARG A N 1
ATOM 913 C CA . ARG A 1 113 ? 8.642 -23.693 -4.252 1.00 33.94 113 ARG A CA 1
ATOM 914 C C . ARG A 1 113 ? 8.509 -23.721 -5.758 1.00 33.94 113 ARG A C 1
ATOM 916 O O . ARG A 1 113 ? 8.049 -22.690 -6.303 1.00 33.94 113 ARG A O 1
#

Foldseek 3Di:
DPQDKFKKKAFAAPVQQVVCQVVQARDQDPVRLFFFDKIFHVPLDDLVPVDDCNGGVWIKMWIWHPPVVVVQVVQADPCVPRNRMGGHGSVCRCVCRVPITPGMHTDPPDDDD

Sequence (113 aa):
MSASYEKYERYGNDEEANSCVNGQKICLKPNHKTQPKWIAEIGAVDPRRLGKPKNYRYRIEIITKKGTKEWLKQFETKPENEPGRYAIPSDELSTFNDEYVISISIAKRGADR

pLDDT: mean 86.24, std 13.83, range [33.94, 97.19]